Protein AF-A0A3S0J8B5-F1 (afdb_monomer_lite)

pLDDT: mean 72.41,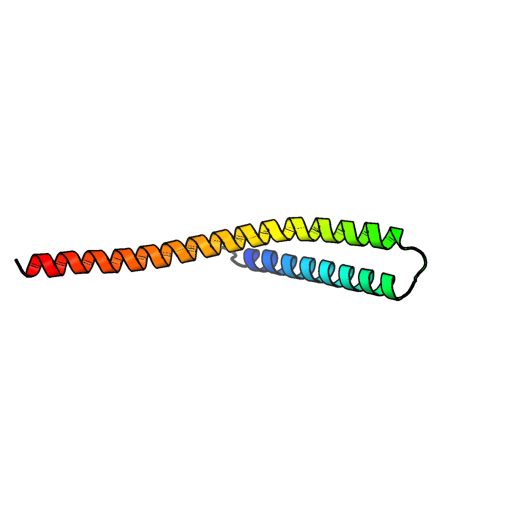 std 9.54, range [51.25, 91.0]

Foldseek 3Di:
DDDDPCVVVVVVVVVVVVVVVLVVLVVVLVVVVVPDPDDCPVSVVSVVVSVVVVVVVVVVVVVVVVVVVVVVVVVVVVVVVVVVVVVVVVVVVVD

Secondary structure (DSSP, 8-state):
------HHHHHHHHHHHHHHHHHHHHHHHHHHHHH-SS-HHHHHHHHHHHHHHHHHHHHHHHHHHHHHHHHHHHHHHHHHHHHHHHHHHHHHTT-

Sequence (95 aa):
MRYTTTVNKVLKQTKRFVILLVGATLVLIGLALLVLPGPGIVVVIAGLAVLATEFVWAQQLLEKAKESAKRAKNKVAQKARSRNGSRSDADEMLE

Structure (mmCIF, N/CA/C/O backbone):
data_AF-A0A3S0J8B5-F1
#
_entry.id   AF-A0A3S0J8B5-F1
#
loop_
_atom_site.group_PDB
_atom_site.id
_atom_site.type_symbol
_atom_site.label_atom_id
_atom_site.label_alt_id
_atom_site.label_comp_id
_atom_site.label_asym_id
_atom_site.label_entity_id
_atom_site.label_seq_id
_atom_site.pdbx_PDB_ins_code
_atom_site.Cartn_x
_atom_site.Cartn_y
_atom_site.Cartn_z
_atom_site.occupancy
_atom_site.B_iso_or_equiv
_atom_site.auth_seq_id
_atom_site.auth_comp_id
_atom_site.auth_asym_id
_atom_site.auth_atom_id
_atom_site.pdbx_PDB_model_num
ATOM 1 N N . MET A 1 1 ? 11.567 18.325 32.380 1.00 58.44 1 MET A N 1
ATOM 2 C CA . MET A 1 1 ? 11.832 17.092 31.605 1.00 58.44 1 MET A CA 1
ATOM 3 C C . MET A 1 1 ? 10.500 16.484 31.146 1.00 58.44 1 MET A C 1
ATOM 5 O O . MET A 1 1 ? 9.879 15.773 31.924 1.00 58.44 1 MET A O 1
ATOM 9 N N . ARG A 1 2 ? 9.974 16.820 29.956 1.00 51.25 2 ARG A N 1
ATOM 10 C CA . ARG A 1 2 ? 8.713 16.231 29.452 1.00 51.25 2 ARG A CA 1
ATOM 11 C C . ARG A 1 2 ? 8.761 15.970 27.939 1.00 51.25 2 ARG A C 1
ATOM 13 O O . ARG A 1 2 ? 8.716 16.889 27.136 1.00 51.25 2 ARG A O 1
ATOM 20 N N . TYR A 1 3 ? 8.894 14.679 27.641 1.00 58.28 3 TYR A N 1
ATOM 21 C CA . TYR A 1 3 ? 8.431 13.878 26.502 1.00 58.28 3 TYR A CA 1
ATOM 22 C C . TYR A 1 3 ? 8.264 14.545 25.124 1.00 58.28 3 TYR A C 1
ATOM 24 O O . TYR A 1 3 ? 7.238 15.117 24.757 1.00 58.28 3 TYR A O 1
ATOM 32 N N . THR A 1 4 ? 9.295 14.325 24.317 1.00 57.47 4 THR A N 1
ATOM 33 C CA . THR A 1 4 ? 9.401 14.539 22.875 1.00 57.47 4 THR A CA 1
ATOM 34 C C . THR A 1 4 ? 8.336 13.744 22.096 1.00 57.47 4 THR A C 1
ATOM 36 O O . THR A 1 4 ? 8.436 12.538 21.898 1.00 57.47 4 THR A O 1
ATOM 39 N N . THR A 1 5 ? 7.299 14.433 21.607 1.00 60.81 5 THR A N 1
ATOM 40 C CA . THR A 1 5 ? 6.134 13.841 20.903 1.00 60.81 5 THR A CA 1
ATOM 41 C C . THR A 1 5 ? 6.239 13.933 19.363 1.00 60.81 5 THR A C 1
ATOM 43 O O . THR A 1 5 ? 5.264 13.768 18.633 1.00 60.81 5 THR A O 1
ATOM 46 N N . THR A 1 6 ? 7.430 14.179 18.810 1.00 58.78 6 THR A N 1
ATOM 47 C CA . THR A 1 6 ? 7.602 14.402 17.355 1.00 58.78 6 THR A CA 1
ATOM 48 C C . THR A 1 6 ? 7.881 13.117 16.565 1.00 58.78 6 THR A C 1
ATOM 50 O O . THR A 1 6 ? 7.631 13.056 15.359 1.00 58.78 6 THR A O 1
ATOM 53 N N . VAL A 1 7 ? 8.310 12.046 17.240 1.00 56.84 7 VAL A N 1
ATOM 54 C CA . VAL A 1 7 ? 8.714 10.774 16.609 1.00 56.84 7 VAL A CA 1
ATOM 55 C C . VAL A 1 7 ? 7.601 10.117 15.779 1.00 56.84 7 VAL A C 1
ATOM 57 O O . VAL A 1 7 ? 7.869 9.502 14.750 1.00 56.84 7 VAL A O 1
ATOM 60 N N . ASN A 1 8 ? 6.329 10.340 16.128 1.00 58.75 8 ASN A N 1
ATOM 61 C CA . ASN A 1 8 ? 5.200 9.724 15.425 1.00 58.75 8 ASN A CA 1
ATOM 62 C C . ASN A 1 8 ? 4.871 10.379 14.066 1.00 58.75 8 ASN A C 1
ATOM 64 O O . ASN A 1 8 ? 4.206 9.763 13.228 1.00 58.75 8 ASN A O 1
ATOM 68 N N . LYS A 1 9 ? 5.324 11.621 13.819 1.00 53.81 9 LYS A N 1
ATOM 69 C CA . LYS A 1 9 ? 5.158 12.288 12.512 1.00 53.81 9 LYS A CA 1
ATOM 70 C C . LYS A 1 9 ? 6.212 11.831 11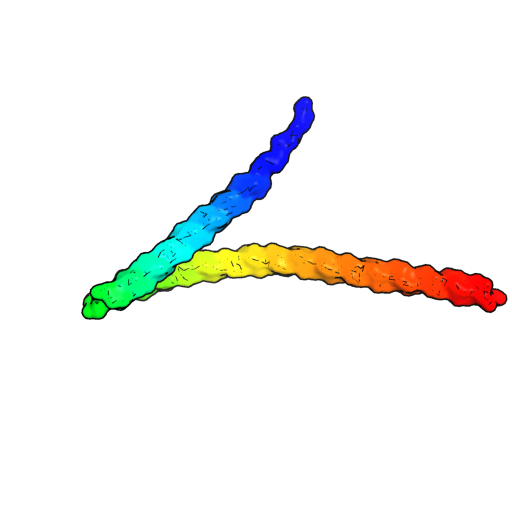.508 1.00 53.81 9 LYS A C 1
ATOM 72 O O . LYS A 1 9 ? 5.874 11.645 10.341 1.00 53.81 9 LYS A O 1
ATOM 77 N N . VAL A 1 10 ? 7.441 11.585 11.961 1.00 51.94 10 VAL A N 1
ATOM 78 C CA . VAL A 1 10 ? 8.537 11.108 11.103 1.00 51.94 10 VAL A CA 1
ATOM 79 C C . VAL A 1 10 ? 8.227 9.705 10.570 1.00 51.94 10 VAL A C 1
ATOM 81 O O . VAL A 1 10 ? 8.302 9.490 9.365 1.00 51.94 10 VAL A O 1
ATOM 84 N N . LEU A 1 11 ? 7.686 8.811 11.412 1.00 54.25 11 LEU A N 1
ATOM 85 C CA . LEU A 1 11 ? 7.216 7.481 10.986 1.00 54.25 11 LEU A CA 1
ATOM 86 C C . LEU A 1 11 ? 6.121 7.531 9.901 1.00 54.25 11 LEU A C 1
ATOM 88 O O . LEU A 1 11 ? 6.024 6.629 9.069 1.00 54.25 11 LEU A O 1
ATOM 92 N N . LYS A 1 12 ? 5.291 8.585 9.871 1.00 55.06 12 LYS A N 1
ATOM 93 C CA . LYS A 1 12 ? 4.291 8.792 8.806 1.00 55.06 12 LYS A CA 1
ATOM 94 C C . LYS A 1 12 ? 4.873 9.436 7.543 1.00 55.06 12 LYS A C 1
ATOM 96 O O . LYS A 1 12 ? 4.343 9.188 6.462 1.00 55.06 12 LYS A O 1
ATOM 101 N N . GLN A 1 13 ? 5.927 10.241 7.660 1.00 55.50 13 GLN A N 1
ATOM 102 C CA . GLN A 1 13 ? 6.579 10.900 6.521 1.00 55.50 13 GLN A CA 1
ATOM 103 C C . GLN A 1 13 ? 7.447 9.925 5.724 1.00 55.50 13 GLN A C 1
ATOM 105 O O . GLN A 1 13 ? 7.331 9.883 4.500 1.00 55.50 13 GLN A O 1
ATOM 110 N N . THR A 1 14 ? 8.193 9.045 6.403 1.00 59.75 14 THR A N 1
ATOM 111 C CA . THR A 1 14 ? 8.914 7.940 5.747 1.00 59.75 14 THR A CA 1
ATOM 112 C C . THR A 1 14 ? 7.955 7.083 4.928 1.00 59.75 14 THR A C 1
ATOM 114 O O . THR A 1 14 ? 8.252 6.722 3.794 1.00 59.75 14 THR A O 1
ATOM 117 N N . LYS A 1 15 ? 6.745 6.839 5.452 1.00 61.31 15 LYS A N 1
ATOM 118 C CA . LYS A 1 15 ? 5.728 6.086 4.719 1.00 61.31 15 LYS A CA 1
ATOM 119 C C . LYS A 1 15 ? 5.299 6.751 3.407 1.00 61.31 15 LYS A C 1
ATOM 121 O O . LYS A 1 15 ? 5.144 6.063 2.405 1.00 61.31 15 LYS A O 1
ATOM 126 N N . ARG A 1 16 ? 5.111 8.071 3.390 1.00 68.19 16 ARG A N 1
ATOM 127 C CA . ARG A 1 16 ? 4.762 8.794 2.156 1.00 68.19 16 ARG A CA 1
ATOM 128 C C . ARG A 1 16 ? 5.885 8.757 1.130 1.00 68.19 16 ARG A C 1
ATOM 130 O O . ARG A 1 16 ? 5.592 8.575 -0.043 1.00 68.19 16 ARG A O 1
ATOM 137 N N . PHE A 1 17 ? 7.135 8.885 1.572 1.00 73.94 17 PHE A N 1
ATOM 138 C CA . PHE A 1 17 ? 8.299 8.780 0.692 1.00 73.94 17 PHE A CA 1
ATOM 139 C C . PHE A 1 17 ? 8.391 7.402 0.034 1.00 73.94 17 PHE A C 1
ATOM 141 O O . PHE A 1 17 ? 8.595 7.325 -1.171 1.00 73.94 17 PHE A O 1
ATOM 148 N N . VAL A 1 18 ? 8.154 6.329 0.795 1.00 70.81 18 VAL A N 1
ATOM 149 C CA . VAL A 1 18 ? 8.124 4.961 0.255 1.00 70.81 18 VAL A CA 1
ATOM 150 C C . VAL A 1 18 ? 6.999 4.796 -0.771 1.00 70.81 18 VAL A C 1
ATOM 152 O O . VAL A 1 18 ? 7.257 4.298 -1.858 1.00 70.81 18 VAL A O 1
ATOM 155 N N . ILE A 1 19 ? 5.783 5.275 -0.484 1.00 75.50 19 ILE A N 1
ATOM 156 C CA . ILE A 1 19 ? 4.665 5.221 -1.447 1.00 75.50 19 ILE A CA 1
ATOM 157 C C . ILE 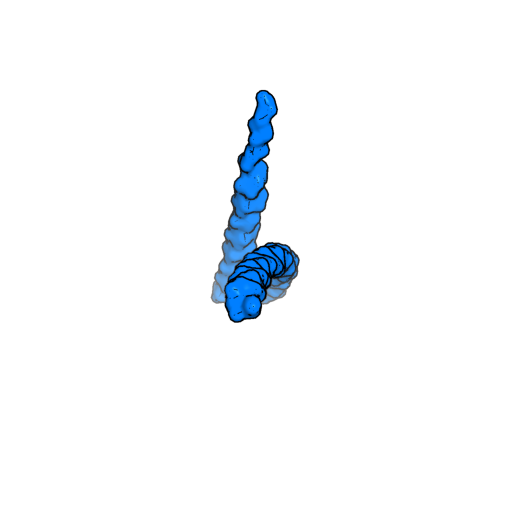A 1 19 ? 4.983 6.021 -2.721 1.00 75.50 19 ILE A C 1
ATOM 159 O O . ILE A 1 19 ? 4.689 5.558 -3.818 1.00 75.50 19 ILE A O 1
ATOM 163 N N . LEU A 1 20 ? 5.595 7.203 -2.594 1.00 79.69 20 LEU A N 1
ATOM 164 C CA . LEU A 1 20 ? 6.006 8.022 -3.738 1.00 79.69 20 LEU A CA 1
ATOM 165 C C . LEU A 1 20 ? 7.069 7.326 -4.587 1.00 79.69 20 LEU A C 1
ATOM 167 O O . LEU A 1 20 ? 6.941 7.308 -5.806 1.00 79.69 20 LEU A O 1
ATOM 171 N N . LEU A 1 21 ? 8.088 6.735 -3.957 1.00 81.25 21 LEU A N 1
ATOM 172 C CA . LEU A 1 21 ? 9.122 5.966 -4.653 1.00 81.25 21 LEU A CA 1
ATOM 173 C C . LEU A 1 21 ? 8.529 4.761 -5.392 1.00 81.25 21 LEU A C 1
ATOM 175 O O . LEU A 1 21 ? 8.908 4.506 -6.533 1.00 81.25 21 LEU A O 1
ATOM 179 N N . VAL A 1 22 ? 7.582 4.055 -4.770 1.00 73.88 22 VAL A N 1
ATOM 180 C CA . VAL A 1 22 ? 6.880 2.906 -5.366 1.00 73.88 22 VAL A CA 1
ATOM 181 C C . VAL A 1 22 ? 6.003 3.339 -6.545 1.00 73.88 22 VAL A C 1
ATOM 183 O O . VAL A 1 22 ? 6.100 2.773 -7.629 1.00 73.88 22 VAL A O 1
ATOM 186 N N . GLY A 1 23 ? 5.201 4.395 -6.378 1.00 72.19 23 GLY A N 1
ATOM 187 C CA . GLY A 1 23 ? 4.384 4.945 -7.462 1.00 72.19 23 GLY A CA 1
ATOM 188 C C . GLY A 1 23 ? 5.231 5.470 -8.625 1.00 72.19 23 GLY A C 1
ATOM 189 O O . GLY A 1 23 ? 4.919 5.212 -9.784 1.00 72.19 23 GLY A O 1
ATOM 190 N N . ALA A 1 24 ? 6.343 6.148 -8.332 1.00 81.94 24 ALA A N 1
ATOM 191 C CA . ALA A 1 24 ? 7.269 6.649 -9.346 1.00 81.94 24 ALA A CA 1
ATOM 192 C C . ALA A 1 24 ? 7.971 5.516 -10.111 1.00 81.94 24 ALA A C 1
ATOM 1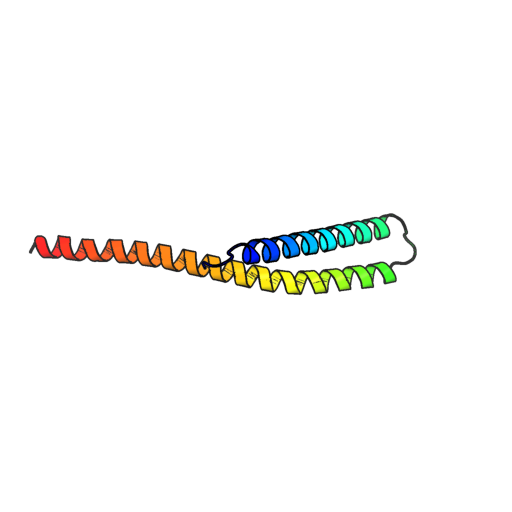94 O O . ALA A 1 24 ? 8.100 5.597 -11.332 1.00 81.94 24 ALA A O 1
ATOM 195 N N . THR A 1 25 ? 8.391 4.446 -9.425 1.00 75.94 25 THR A N 1
ATOM 196 C CA . THR A 1 25 ? 8.990 3.275 -10.088 1.00 75.94 25 THR A CA 1
ATOM 197 C C . THR A 1 25 ? 7.977 2.538 -10.955 1.00 75.94 25 THR A C 1
ATOM 199 O O . THR A 1 25 ? 8.308 2.216 -12.090 1.00 75.94 25 THR A O 1
ATOM 202 N N . LEU A 1 26 ? 6.730 2.359 -10.508 1.00 75.31 26 LEU A N 1
ATOM 203 C CA . LEU A 1 26 ? 5.646 1.811 -11.338 1.00 75.31 26 LEU A CA 1
ATOM 204 C C . LEU A 1 26 ? 5.409 2.614 -12.616 1.00 75.31 26 LEU A C 1
ATOM 206 O O . LEU A 1 26 ? 5.307 2.034 -13.696 1.00 75.31 26 LEU A O 1
ATOM 210 N N . VAL A 1 27 ? 5.345 3.942 -12.504 1.00 80.62 27 VAL A N 1
ATOM 211 C CA . VAL A 1 27 ? 5.172 4.827 -13.662 1.00 80.62 27 VAL A CA 1
ATOM 212 C C . VAL A 1 27 ? 6.361 4.711 -14.614 1.00 80.62 27 VAL A C 1
ATOM 214 O O . VAL A 1 27 ? 6.151 4.568 -15.813 1.00 80.62 27 VAL A O 1
ATOM 217 N N . LEU A 1 28 ? 7.597 4.706 -14.103 1.00 80.25 28 LEU A N 1
ATOM 218 C CA . LEU A 1 28 ? 8.803 4.504 -14.918 1.00 80.25 28 LEU A CA 1
ATOM 219 C C . LEU A 1 28 ? 8.800 3.150 -15.637 1.00 80.25 28 LEU A C 1
ATOM 221 O O . LEU A 1 28 ? 9.157 3.080 -16.810 1.00 80.25 28 LEU A O 1
ATOM 225 N N . ILE A 1 29 ? 8.368 2.087 -14.959 1.00 70.44 29 ILE A N 1
ATOM 226 C CA . ILE A 1 29 ? 8.252 0.735 -15.518 1.00 70.44 29 ILE A CA 1
ATOM 227 C C . ILE A 1 29 ? 7.174 0.689 -16.612 1.00 70.44 29 ILE A C 1
ATOM 229 O O . ILE A 1 29 ? 7.422 0.169 -17.700 1.00 70.44 29 ILE A O 1
ATOM 233 N N . GLY A 1 30 ? 5.996 1.268 -16.361 1.00 67.44 30 GLY A N 1
ATOM 234 C CA . GLY A 1 30 ? 4.919 1.371 -17.349 1.00 67.44 30 GLY A CA 1
ATOM 235 C C . GLY A 1 30 ? 5.314 2.213 -18.564 1.00 67.44 30 GLY A C 1
ATOM 236 O O . GLY A 1 30 ? 4.986 1.864 -19.696 1.00 67.44 30 GLY A O 1
ATOM 237 N N . LEU A 1 31 ? 6.087 3.279 -18.344 1.00 77.56 31 LEU A N 1
ATOM 238 C CA . LEU A 1 31 ? 6.633 4.106 -19.416 1.00 77.56 31 LEU A CA 1
ATOM 239 C C . LEU A 1 31 ? 7.688 3.341 -20.228 1.00 77.56 31 LEU A C 1
ATOM 241 O O . LEU A 1 31 ? 7.673 3.397 -21.452 1.00 77.56 31 LEU A O 1
ATOM 245 N N . ALA A 1 32 ? 8.562 2.572 -19.577 1.00 69.81 32 ALA A N 1
ATOM 246 C CA . ALA A 1 32 ? 9.554 1.743 -20.258 1.00 69.81 32 ALA A CA 1
ATOM 247 C C . ALA A 1 32 ? 8.908 0.672 -21.160 1.00 69.81 32 ALA A C 1
ATOM 249 O O . ALA A 1 32 ? 9.393 0.442 -22.268 1.00 69.81 32 ALA A O 1
ATOM 250 N N . LEU A 1 33 ? 7.789 0.071 -20.729 1.00 66.19 33 LEU A N 1
ATOM 251 C CA . LEU A 1 33 ? 6.995 -0.857 -21.552 1.00 66.19 33 LEU A CA 1
ATOM 252 C C . LEU A 1 33 ? 6.406 -0.210 -22.800 1.00 66.19 33 LEU A C 1
ATOM 254 O O . LEU A 1 33 ? 6.302 -0.864 -23.834 1.00 66.19 33 LEU A O 1
ATOM 258 N N . LEU A 1 34 ? 5.994 1.052 -22.691 1.00 69.06 34 LEU A N 1
ATOM 259 C CA . LEU A 1 34 ? 5.439 1.796 -23.814 1.00 69.06 34 LEU A CA 1
ATOM 260 C C . LEU A 1 34 ? 6.529 2.182 -24.823 1.00 69.06 34 LEU A C 1
ATOM 262 O O . LEU A 1 34 ? 6.267 2.246 -26.021 1.00 69.06 34 LEU A O 1
ATOM 266 N N . VAL A 1 35 ? 7.743 2.448 -24.334 1.00 70.38 35 VAL A N 1
ATOM 267 C CA . VAL A 1 35 ? 8.828 3.017 -25.140 1.00 70.38 35 VAL A CA 1
ATOM 268 C C . VAL A 1 35 ? 9.593 1.954 -25.937 1.00 70.38 35 VAL A C 1
ATOM 270 O O . VAL A 1 35 ? 10.021 2.257 -27.047 1.00 70.38 35 VAL A O 1
ATOM 273 N N . LEU A 1 36 ? 9.733 0.711 -25.456 1.00 60.53 36 LEU A N 1
ATOM 274 C CA . LEU A 1 36 ? 10.488 -0.328 -26.174 1.00 60.53 36 LEU A CA 1
ATOM 275 C C . LEU A 1 36 ? 9.716 -1.663 -26.273 1.00 60.53 36 LEU A C 1
ATOM 277 O O . LEU A 1 36 ? 9.750 -2.456 -25.326 1.00 60.53 36 LEU A O 1
ATOM 281 N N . PRO A 1 37 ? 9.122 -2.013 -27.433 1.00 62.28 37 PRO A N 1
ATOM 282 C CA . PRO A 1 37 ? 8.747 -3.394 -27.727 1.00 62.28 37 PRO A CA 1
ATOM 283 C C . PRO A 1 37 ? 10.032 -4.202 -28.002 1.00 62.28 37 PRO A C 1
ATOM 285 O O . PRO A 1 37 ? 10.376 -4.452 -29.152 1.00 62.28 37 PRO A O 1
ATOM 288 N N . GLY A 1 38 ? 10.817 -4.532 -26.967 1.00 66.44 38 GLY A N 1
ATOM 289 C CA . GLY A 1 38 ? 12.156 -5.110 -27.182 1.00 66.44 38 GLY A CA 1
ATOM 290 C C . GLY A 1 38 ? 12.775 -5.922 -26.037 1.00 66.44 38 GLY A C 1
ATOM 291 O O . GLY A 1 38 ? 13.322 -6.982 -26.317 1.00 66.44 38 GLY A O 1
ATOM 292 N N . PRO A 1 39 ? 12.697 -5.517 -24.755 1.00 68.38 39 PRO A N 1
ATOM 293 C CA . PRO A 1 39 ? 13.234 -6.333 -23.660 1.00 68.38 39 PRO A CA 1
ATOM 294 C C . PRO A 1 39 ? 12.236 -6.474 -22.495 1.00 68.38 39 PRO A C 1
ATOM 296 O O . PRO A 1 39 ? 12.415 -5.912 -21.415 1.00 68.38 39 PRO A O 1
ATOM 299 N N . GLY A 1 40 ? 11.164 -7.246 -22.699 1.00 72.56 40 GLY A N 1
ATOM 300 C CA . GLY A 1 40 ? 10.052 -7.372 -21.741 1.00 72.56 40 GLY A CA 1
ATOM 301 C C . GLY A 1 40 ? 10.399 -8.018 -20.390 1.00 72.56 40 GLY A C 1
ATOM 302 O O . GLY A 1 40 ? 9.724 -7.757 -19.400 1.00 72.56 40 GLY A O 1
ATOM 303 N N . ILE A 1 41 ? 11.466 -8.819 -20.301 1.00 76.06 41 ILE A N 1
ATOM 304 C CA . ILE A 1 41 ? 11.823 -9.570 -19.080 1.00 76.06 41 ILE A CA 1
ATOM 305 C C . ILE A 1 41 ? 12.259 -8.647 -17.936 1.00 76.06 41 ILE A C 1
ATOM 307 O O . ILE A 1 41 ? 11.852 -8.856 -16.794 1.00 76.06 41 ILE A O 1
ATOM 311 N N . VAL A 1 42 ? 13.042 -7.604 -18.233 1.00 72.88 42 VAL A N 1
ATOM 312 C CA . VAL A 1 42 ? 13.490 -6.629 -17.221 1.00 72.88 42 VAL A CA 1
ATOM 313 C C . VAL A 1 42 ? 12.285 -5.937 -16.595 1.00 72.88 42 VAL A C 1
ATOM 315 O O . VAL A 1 42 ? 12.224 -5.758 -15.380 1.00 72.88 42 VAL A O 1
ATOM 318 N N . VAL A 1 43 ? 11.285 -5.618 -17.416 1.00 72.56 43 VAL A N 1
ATOM 319 C CA . VAL A 1 43 ? 10.048 -5.019 -16.936 1.00 72.56 43 VAL A CA 1
ATOM 320 C C . VAL A 1 43 ? 9.210 -6.018 -16.143 1.00 72.56 43 VAL A C 1
ATOM 322 O O . VAL A 1 43 ? 8.721 -5.661 -15.079 1.00 72.56 43 VAL A O 1
ATOM 325 N N . VAL A 1 44 ? 9.060 -7.266 -16.591 1.00 76.50 44 VAL A N 1
ATOM 326 C CA . VAL A 1 44 ? 8.311 -8.281 -15.829 1.00 76.50 44 VAL A CA 1
ATOM 327 C C . VAL A 1 44 ? 8.914 -8.470 -14.434 1.00 76.50 44 VAL A C 1
ATOM 329 O O . VAL A 1 44 ? 8.181 -8.440 -13.448 1.00 76.50 44 VAL A O 1
ATOM 332 N N . ILE A 1 45 ? 10.240 -8.583 -14.322 1.00 79.81 45 ILE A N 1
ATOM 333 C CA . ILE A 1 45 ? 10.929 -8.714 -13.028 1.00 79.81 45 ILE A CA 1
ATOM 334 C C . ILE A 1 45 ? 10.742 -7.450 -12.175 1.00 79.81 45 ILE A C 1
ATOM 336 O O . ILE A 1 45 ? 10.420 -7.556 -10.991 1.00 79.81 45 ILE A O 1
ATOM 340 N N . ALA A 1 46 ? 10.885 -6.258 -12.762 1.00 74.56 46 ALA A N 1
ATOM 341 C CA . ALA A 1 46 ? 10.678 -4.995 -12.053 1.00 74.56 46 ALA A CA 1
ATOM 342 C C . ALA A 1 46 ? 9.220 -4.824 -11.584 1.00 74.56 46 ALA A C 1
ATOM 344 O O . ALA A 1 46 ? 8.973 -4.449 -10.440 1.00 74.56 46 ALA A O 1
ATOM 345 N N . GLY A 1 47 ? 8.252 -5.161 -12.436 1.00 71.62 47 GLY A N 1
ATOM 346 C CA . GLY A 1 47 ? 6.826 -5.138 -12.129 1.00 71.62 47 GLY A CA 1
ATOM 347 C C . GLY A 1 47 ? 6.462 -6.117 -11.014 1.00 71.62 47 GLY A C 1
ATOM 348 O O . GLY A 1 47 ? 5.745 -5.740 -10.092 1.00 71.62 47 GLY A O 1
ATOM 349 N N . LEU A 1 48 ? 7.012 -7.338 -11.034 1.00 78.50 48 LEU A N 1
ATOM 350 C CA . LEU A 1 48 ? 6.826 -8.332 -9.969 1.00 78.50 48 LEU A CA 1
ATOM 351 C C . LEU A 1 48 ? 7.459 -7.897 -8.640 1.00 78.50 48 LEU A C 1
ATOM 353 O O . LEU A 1 48 ? 6.848 -8.087 -7.589 1.00 78.50 48 LEU A O 1
ATOM 357 N N . ALA A 1 49 ? 8.647 -7.286 -8.669 1.00 79.88 49 ALA A N 1
ATOM 358 C CA . ALA A 1 49 ? 9.299 -6.754 -7.473 1.00 79.88 49 ALA A CA 1
ATOM 359 C C . ALA A 1 49 ? 8.472 -5.630 -6.821 1.00 79.88 49 ALA A C 1
ATOM 361 O O . ALA A 1 49 ? 8.354 -5.567 -5.590 1.00 79.88 49 ALA A O 1
ATOM 362 N N . VAL A 1 50 ? 7.849 -4.771 -7.635 1.00 70.38 50 VAL A N 1
ATOM 363 C CA . VAL A 1 50 ? 6.952 -3.728 -7.125 1.00 70.38 50 VAL A CA 1
ATOM 364 C C . VAL A 1 50 ? 5.640 -4.316 -6.613 1.00 70.38 50 VAL A C 1
ATOM 366 O O . VAL A 1 50 ? 5.254 -3.996 -5.488 1.00 70.38 50 VAL A O 1
ATOM 369 N N . LEU A 1 51 ? 5.004 -5.223 -7.362 1.00 70.44 51 LEU A N 1
ATOM 370 C CA . LEU A 1 51 ? 3.804 -5.925 -6.899 1.00 70.44 51 LEU A CA 1
ATOM 371 C C . LEU A 1 51 ? 4.054 -6.574 -5.530 1.00 70.44 51 LEU A C 1
ATOM 373 O O . LEU A 1 51 ? 3.298 -6.343 -4.591 1.00 70.44 51 LEU A O 1
ATOM 377 N N . ALA A 1 52 ? 5.156 -7.312 -5.369 1.00 75.62 52 ALA A N 1
ATOM 378 C CA . ALA A 1 52 ? 5.513 -7.927 -4.091 1.00 75.62 52 ALA A CA 1
ATOM 379 C C . ALA A 1 52 ? 5.639 -6.896 -2.949 1.00 75.62 52 ALA A C 1
ATOM 381 O O . ALA A 1 52 ? 5.192 -7.145 -1.828 1.00 75.62 52 ALA A O 1
ATOM 382 N N . THR A 1 53 ? 6.188 -5.715 -3.238 1.00 70.69 53 THR A N 1
ATOM 383 C CA . THR A 1 53 ? 6.352 -4.621 -2.266 1.00 70.69 53 THR A CA 1
ATOM 384 C C . THR A 1 53 ? 5.012 -3.976 -1.885 1.00 70.69 53 THR A C 1
ATOM 386 O O . THR A 1 53 ? 4.780 -3.671 -0.709 1.00 70.69 53 THR A O 1
ATOM 389 N N . GLU A 1 54 ? 4.099 -3.805 -2.843 1.00 65.06 54 GLU A N 1
ATOM 390 C CA . GLU A 1 54 ? 2.756 -3.267 -2.596 1.00 65.06 54 GLU A CA 1
ATOM 391 C C . GLU A 1 54 ? 1.874 -4.223 -1.786 1.00 65.06 54 GLU A C 1
ATOM 393 O O . GLU A 1 54 ? 1.151 -3.778 -0.890 1.00 65.06 54 GLU A O 1
ATOM 398 N N . PHE A 1 55 ? 1.964 -5.536 -2.024 1.00 67.56 55 PHE A N 1
ATOM 399 C CA . PHE A 1 55 ? 1.184 -6.536 -1.283 1.00 67.56 55 PHE A CA 1
ATOM 400 C C . PHE A 1 55 ? 1.501 -6.540 0.222 1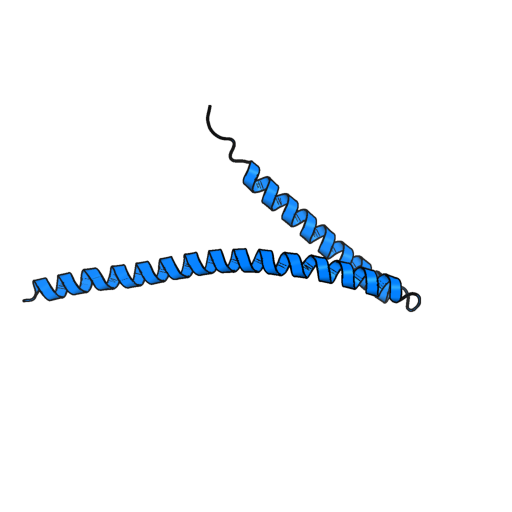.00 67.56 55 PHE A C 1
ATOM 402 O O . PHE A 1 55 ? 0.591 -6.624 1.054 1.00 67.56 55 PHE A O 1
ATOM 409 N N . VAL A 1 56 ? 2.773 -6.367 0.594 1.00 69.44 56 VAL A N 1
ATOM 410 C CA . VAL A 1 56 ? 3.196 -6.242 2.003 1.00 69.44 56 VAL A CA 1
ATOM 411 C C . VAL A 1 56 ? 2.612 -4.976 2.643 1.00 69.44 56 VAL A C 1
ATOM 413 O O . VAL A 1 56 ? 2.213 -4.962 3.811 1.00 69.44 56 VAL A O 1
ATOM 416 N N . TRP A 1 57 ? 2.494 -3.900 1.870 1.00 65.06 57 TRP A N 1
ATOM 417 C CA . TRP A 1 57 ? 1.901 -2.652 2.337 1.00 65.06 57 TRP A CA 1
ATOM 418 C C . TRP A 1 57 ? 0.378 -2.695 2.444 1.00 65.06 57 TRP A C 1
ATOM 420 O O . TRP A 1 57 ? -0.174 -2.107 3.381 1.00 65.06 57 TRP A O 1
ATOM 430 N N . ALA A 1 58 ? -0.301 -3.411 1.549 1.00 67.19 58 ALA A N 1
ATOM 431 C CA . ALA A 1 58 ? -1.746 -3.605 1.594 1.00 67.19 58 ALA A CA 1
ATOM 432 C C . ALA A 1 58 ? -2.181 -4.298 2.892 1.00 67.19 58 ALA A C 1
ATOM 434 O O . ALA A 1 58 ? -3.113 -3.828 3.546 1.00 67.19 58 ALA A O 1
ATOM 435 N N . GLN A 1 59 ? -1.456 -5.333 3.333 1.00 71.31 59 GLN A N 1
ATOM 436 C CA . GLN A 1 59 ? -1.697 -5.974 4.634 1.00 71.31 59 GLN A CA 1
ATOM 437 C C . GLN A 1 59 ? -1.549 -4.972 5.784 1.00 71.31 59 GLN A C 1
ATOM 439 O O . GLN A 1 59 ? -2.432 -4.841 6.629 1.00 71.31 59 GLN A O 1
ATOM 444 N N . GLN A 1 60 ? -0.490 -4.160 5.765 1.00 73.12 60 GLN A N 1
ATOM 445 C CA . GLN A 1 60 ? -0.256 -3.164 6.809 1.00 73.12 60 GLN A CA 1
ATOM 446 C C . GLN A 1 60 ? -1.314 -2.044 6.832 1.00 73.12 60 GLN A C 1
ATOM 448 O O . GLN A 1 60 ? -1.612 -1.483 7.895 1.00 73.12 60 GLN A O 1
ATOM 453 N N . LEU A 1 61 ? -1.861 -1.676 5.671 1.00 72.31 61 LEU A N 1
ATOM 454 C CA . LEU A 1 61 ? -2.985 -0.745 5.555 1.00 72.31 61 LEU A CA 1
ATOM 455 C C . LEU A 1 61 ? -4.284 -1.386 6.045 1.00 72.31 61 LEU A C 1
ATOM 457 O O . LEU A 1 61 ? -5.055 -0.722 6.741 1.00 72.31 61 LEU A O 1
ATOM 461 N N . LEU A 1 62 ? -4.491 -2.669 5.753 1.00 76.31 62 LEU A N 1
ATOM 462 C CA . LEU A 1 62 ? -5.652 -3.425 6.200 1.00 76.31 62 LEU A CA 1
ATOM 463 C C . LEU A 1 62 ? -5.664 -3.586 7.723 1.00 76.31 62 LEU A C 1
ATOM 465 O O . LEU A 1 62 ? -6.705 -3.372 8.340 1.00 76.31 62 LEU A O 1
ATOM 469 N N . GLU A 1 63 ? -4.515 -3.839 8.352 1.00 81.44 63 GLU A N 1
ATOM 470 C CA . GLU A 1 63 ? -4.369 -3.846 9.815 1.00 81.44 63 GLU A CA 1
ATOM 471 C C . GLU A 1 63 ? -4.819 -2.507 10.430 1.00 81.44 63 GLU A C 1
ATOM 473 O O . GLU A 1 63 ? -5.577 -2.462 11.403 1.00 81.44 63 GLU A O 1
ATOM 478 N N . LYS A 1 64 ? -4.415 -1.388 9.812 1.00 74.56 64 LYS A N 1
ATOM 479 C CA . LYS A 1 64 ? -4.794 -0.034 10.253 1.00 74.56 64 LYS A CA 1
ATOM 480 C C . LYS A 1 64 ? -6.269 0.278 10.002 1.00 74.56 64 LYS A C 1
ATOM 482 O O . LYS A 1 64 ? -6.906 0.963 10.811 1.00 74.56 64 LYS A O 1
ATOM 487 N N . ALA A 1 65 ? -6.826 -0.220 8.903 1.00 82.25 65 ALA A N 1
ATOM 488 C CA . ALA A 1 65 ? -8.248 -0.117 8.610 1.00 82.25 65 ALA A CA 1
ATOM 489 C C . ALA A 1 65 ? -9.067 -0.943 9.611 1.00 82.25 65 ALA A C 1
ATOM 491 O O . ALA A 1 65 ? -10.068 -0.455 10.130 1.00 82.25 65 ALA A O 1
ATOM 492 N N . LYS A 1 66 ? -8.598 -2.142 9.967 1.00 85.44 66 LYS A N 1
ATOM 493 C CA . LYS A 1 66 ? -9.215 -3.038 10.952 1.00 85.44 66 LYS A CA 1
ATOM 494 C C . LYS A 1 66 ? -9.223 -2.429 12.351 1.00 85.44 66 LYS A C 1
ATOM 496 O O . LYS A 1 66 ? -10.259 -2.461 13.016 1.00 85.44 66 LYS A O 1
ATOM 501 N N . GLU A 1 67 ? -8.126 -1.805 12.784 1.00 85.69 67 GLU A N 1
ATOM 502 C CA . GLU A 1 67 ? -8.105 -1.029 14.033 1.00 85.69 67 GLU A CA 1
ATOM 503 C C . GLU A 1 67 ? -9.120 0.119 14.011 1.00 85.69 67 GLU A C 1
ATOM 505 O O . GLU A 1 67 ? -9.855 0.329 14.981 1.00 85.69 67 GLU A O 1
ATOM 510 N N . SER A 1 68 ? -9.185 0.849 12.898 1.00 83.06 68 SER A N 1
ATOM 511 C CA . SER A 1 68 ? -10.106 1.979 12.734 1.00 83.06 68 SER A CA 1
ATOM 512 C C . SER A 1 68 ? -11.569 1.517 12.721 1.00 83.06 68 SER A C 1
ATOM 514 O O . SER A 1 68 ? -12.419 2.120 13.379 1.00 83.06 68 SER A O 1
ATOM 516 N N . ALA A 1 69 ? -11.850 0.383 12.078 1.00 89.38 69 ALA A N 1
ATOM 517 C CA . ALA A 1 69 ? -13.155 -0.268 12.059 1.00 89.38 69 ALA A CA 1
ATOM 518 C C . ALA A 1 69 ? -13.562 -0.791 13.445 1.00 89.38 69 ALA A C 1
ATOM 520 O O . ALA A 1 69 ? -14.709 -0.616 13.857 1.00 89.38 69 ALA A O 1
ATOM 521 N N . LYS A 1 70 ? -12.630 -1.378 14.210 1.00 88.00 70 LYS A N 1
ATOM 522 C CA . LYS A 1 70 ? -12.887 -1.840 15.586 1.00 88.00 70 LYS A CA 1
ATOM 523 C C . LYS A 1 70 ? -13.237 -0.667 16.505 1.00 88.00 70 LYS A C 1
ATOM 525 O O . LYS A 1 70 ? -14.185 -0.752 17.285 1.00 88.00 70 LYS A O 1
ATOM 530 N N . ARG A 1 71 ? -12.527 0.458 16.366 1.00 85.69 71 ARG A N 1
ATOM 531 C CA . ARG A 1 71 ? -12.836 1.703 17.092 1.00 85.69 71 ARG A CA 1
ATOM 532 C C . ARG A 1 71 ? -14.207 2.260 16.709 1.00 85.69 71 ARG A C 1
ATOM 534 O O . ARG A 1 71 ? -14.943 2.688 17.596 1.00 85.69 71 ARG A O 1
ATOM 541 N N . ALA A 1 72 ? -14.571 2.223 15.429 1.00 88.69 72 ALA A N 1
ATOM 542 C CA . ALA A 1 72 ? -15.891 2.646 14.969 1.00 88.69 72 ALA A CA 1
ATOM 543 C C . ALA A 1 72 ? -17.010 1.750 15.530 1.00 88.69 72 ALA A C 1
ATOM 545 O O . ALA A 1 72 ? -17.967 2.268 16.106 1.00 88.69 72 ALA A O 1
ATOM 546 N N . LYS A 1 73 ? -16.852 0.419 15.465 1.00 91.00 73 LYS A N 1
ATOM 547 C CA . LYS A 1 73 ? -17.817 -0.537 16.035 1.00 91.00 73 LYS A CA 1
ATOM 548 C C . LYS A 1 73 ? -18.048 -0.309 17.525 1.00 91.00 73 LYS A C 1
ATOM 550 O O . LYS A 1 73 ? -19.198 -0.239 17.944 1.00 91.00 73 LYS A O 1
ATOM 555 N N . ASN A 1 74 ? -16.985 -0.145 18.314 1.00 89.00 74 ASN A N 1
ATOM 556 C CA . ASN A 1 74 ? -17.118 0.059 19.758 1.00 89.00 74 ASN A CA 1
ATOM 557 C C . ASN A 1 74 ? -17.861 1.357 20.094 1.00 89.00 74 ASN A C 1
ATOM 559 O O . ASN A 1 74 ? -18.695 1.357 20.992 1.00 89.00 74 ASN A O 1
ATOM 563 N N . LYS A 1 75 ? -17.621 2.443 19.348 1.00 87.31 75 LYS A N 1
ATOM 564 C CA . LYS A 1 75 ? -18.339 3.710 19.555 1.00 87.31 75 LYS A CA 1
ATOM 565 C C . LYS A 1 75 ? -19.832 3.591 19.249 1.00 87.31 75 LYS A C 1
ATOM 567 O O . LYS A 1 75 ? -20.646 4.125 19.998 1.00 87.31 75 LYS A O 1
ATOM 572 N N . VAL A 1 76 ? -20.194 2.872 18.186 1.00 88.25 76 VAL A N 1
ATOM 573 C CA . VAL A 1 76 ? -21.601 2.630 17.830 1.00 88.25 76 VAL A CA 1
ATOM 574 C C . VAL A 1 76 ? -22.267 1.698 18.846 1.00 88.25 76 VAL A C 1
ATOM 576 O O . VAL A 1 76 ? -23.350 2.009 19.336 1.00 88.25 76 VAL A O 1
ATOM 579 N N . ALA A 1 77 ? -21.601 0.607 19.234 1.00 87.19 77 ALA A N 1
ATOM 580 C CA . ALA A 1 77 ? -22.107 -0.336 20.230 1.00 87.19 77 ALA A CA 1
ATOM 581 C C . ALA A 1 77 ? -22.289 0.318 21.611 1.00 87.19 77 ALA A C 1
ATOM 583 O O . ALA A 1 77 ? -23.297 0.092 22.278 1.00 87.19 77 ALA A O 1
ATOM 584 N N . GLN A 1 78 ? -21.351 1.176 22.021 1.00 86.75 78 GLN A N 1
ATOM 585 C CA . GLN A 1 78 ? -21.447 1.935 23.266 1.00 86.75 78 GLN A CA 1
ATOM 586 C C . GLN A 1 78 ? -22.594 2.952 23.215 1.00 86.75 78 GLN A C 1
ATOM 588 O O . GLN A 1 78 ? -23.374 3.032 24.158 1.00 86.75 78 GLN A O 1
ATOM 593 N N . LYS A 1 79 ? -22.761 3.675 22.097 1.00 85.12 79 LYS A N 1
ATOM 594 C CA . LYS A 1 79 ? -23.879 4.614 21.906 1.00 85.12 79 LYS A CA 1
ATOM 595 C C . LYS A 1 79 ? -25.239 3.904 21.933 1.00 85.12 79 LYS A C 1
ATOM 597 O O . LYS A 1 79 ? -26.187 4.450 22.491 1.00 85.12 79 LYS A O 1
ATOM 602 N N . ALA A 1 80 ? -25.330 2.704 21.357 1.00 82.00 80 ALA A N 1
ATOM 603 C CA . ALA A 1 80 ? -26.539 1.883 21.388 1.00 82.00 80 ALA A CA 1
ATOM 604 C C . ALA A 1 80 ? -26.858 1.385 22.809 1.00 82.00 80 ALA A C 1
ATOM 606 O O . ALA A 1 80 ? -28.002 1.485 23.242 1.00 82.00 80 ALA A O 1
ATOM 607 N N . ARG A 1 81 ? -25.846 0.938 23.568 1.00 79.44 81 ARG A N 1
ATOM 608 C CA . ARG A 1 81 ? -26.020 0.510 24.969 1.00 79.44 81 ARG A CA 1
ATOM 609 C C . ARG A 1 81 ? -26.427 1.653 25.896 1.00 79.44 81 ARG A C 1
ATOM 611 O O . ARG A 1 81 ? -27.350 1.481 26.683 1.00 79.44 81 ARG A O 1
ATOM 618 N N . SER A 1 82 ? -25.810 2.829 25.769 1.00 76.69 82 SER A N 1
ATOM 619 C CA . SER A 1 82 ? -26.177 3.999 26.582 1.00 76.69 82 SER A CA 1
ATOM 620 C C . SER A 1 82 ? -27.593 4.510 26.307 1.00 76.69 82 SER A C 1
ATOM 622 O O . SER A 1 82 ? -28.165 5.174 27.157 1.00 76.69 82 SER A O 1
ATOM 624 N N . ARG A 1 83 ? -28.182 4.197 25.146 1.00 75.44 83 ARG A N 1
ATOM 625 C CA . ARG A 1 83 ? -29.586 4.518 24.853 1.00 75.44 83 ARG A CA 1
ATOM 626 C C . ARG A 1 83 ? -30.581 3.549 25.491 1.00 75.44 83 ARG A C 1
ATOM 628 O O . ARG A 1 83 ? -31.733 3.922 25.660 1.00 75.44 83 ARG A O 1
ATOM 635 N N . ASN A 1 84 ? -30.152 2.324 25.788 1.00 77.00 84 ASN A N 1
ATOM 636 C CA . ASN A 1 84 ? -31.022 1.285 26.331 1.00 77.00 84 ASN A CA 1
ATOM 637 C C . ASN A 1 84 ? -31.123 1.350 27.861 1.00 77.00 84 ASN A C 1
ATOM 639 O O . ASN A 1 84 ? -32.186 1.077 28.395 1.00 77.00 84 ASN A O 1
ATOM 643 N N . GLY A 1 85 ? -30.042 1.748 28.549 1.00 68.56 85 GLY A N 1
ATOM 644 C CA . GLY A 1 85 ? -30.036 1.910 30.011 1.00 68.56 85 GLY A CA 1
ATOM 645 C C . GLY A 1 85 ? -31.071 2.930 30.489 1.00 68.56 85 GLY A C 1
ATOM 646 O O . GLY A 1 85 ? -31.979 2.571 31.219 1.00 68.56 85 GLY A O 1
ATOM 647 N N . SER A 1 86 ? -31.042 4.151 29.944 1.00 69.81 86 SER A N 1
ATOM 648 C CA . SER A 1 86 ? -31.984 5.216 30.337 1.00 69.81 86 SER A CA 1
ATOM 649 C C . SER A 1 86 ? -33.442 4.986 29.934 1.00 69.81 86 SER A C 1
ATOM 651 O O . SER A 1 86 ? -34.294 5.799 30.271 1.00 69.81 86 SER A O 1
ATOM 653 N N . ARG A 1 87 ? -33.737 3.937 29.158 1.00 69.38 87 ARG A N 1
ATOM 654 C CA . ARG A 1 87 ? -35.114 3.566 28.818 1.00 69.38 87 ARG A CA 1
ATOM 655 C C . ARG A 1 87 ? -35.719 2.692 29.918 1.00 69.38 87 ARG A C 1
ATOM 657 O O . ARG A 1 87 ? -36.845 2.940 30.309 1.00 69.38 87 ARG A O 1
ATOM 664 N N . SER A 1 88 ? -34.915 1.782 30.474 1.00 69.94 88 SER A N 1
ATOM 665 C CA . SER A 1 88 ? -35.302 0.931 31.605 1.00 69.94 88 SER A CA 1
ATOM 666 C C . SER A 1 88 ? -35.613 1.751 32.859 1.00 69.94 88 SER A C 1
ATOM 668 O O . SER A 1 88 ? -36.598 1.474 33.524 1.00 69.94 88 SER A O 1
ATOM 670 N N . ASP A 1 89 ? -34.831 2.804 33.126 1.00 71.19 89 ASP A N 1
ATOM 671 C CA . ASP A 1 89 ? -35.056 3.683 34.283 1.00 71.19 89 ASP A CA 1
ATOM 672 C C . ASP A 1 89 ? -36.351 4.508 34.141 1.00 71.19 89 ASP A C 1
ATOM 674 O O . ASP A 1 89 ? -36.993 4.840 35.126 1.00 71.19 89 ASP A O 1
ATOM 678 N N . ALA A 1 90 ? -36.745 4.856 32.910 1.00 73.12 90 ALA A N 1
ATOM 679 C CA . ALA A 1 90 ? -37.978 5.602 32.659 1.00 73.12 90 ALA A CA 1
ATOM 680 C C . ALA A 1 90 ? -39.223 4.711 32.757 1.00 73.12 90 ALA A C 1
ATOM 682 O O . ALA A 1 90 ? -40.270 5.201 33.164 1.00 73.12 90 ALA A O 1
ATOM 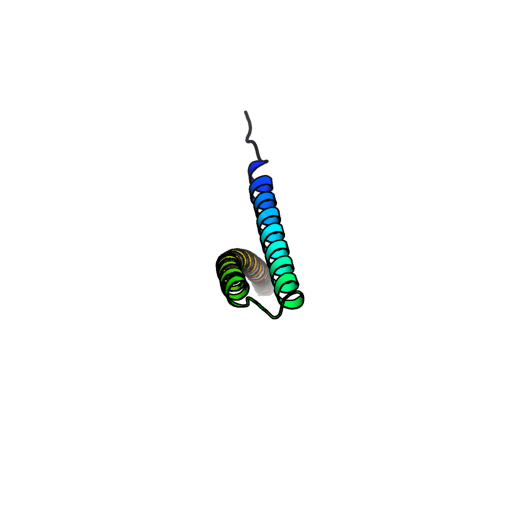683 N N . ASP A 1 91 ? -39.103 3.430 32.400 1.00 70.06 91 ASP A N 1
ATOM 684 C CA . ASP A 1 91 ? -40.179 2.448 32.546 1.00 70.06 91 ASP A CA 1
ATOM 685 C C . ASP A 1 91 ? -40.375 2.056 34.030 1.00 70.06 91 ASP A C 1
ATOM 687 O O . ASP A 1 91 ? -41.510 1.899 34.466 1.00 70.06 91 ASP A O 1
ATOM 691 N N . GLU A 1 92 ? -39.301 2.010 34.834 1.00 72.38 92 GLU A N 1
ATOM 692 C CA . GLU A 1 92 ? -39.349 1.726 36.284 1.00 72.38 92 GLU A CA 1
ATOM 693 C C . GLU A 1 92 ? -39.930 2.888 37.115 1.00 72.38 92 GLU A C 1
ATOM 695 O O . GLU A 1 92 ? -40.483 2.672 38.185 1.00 72.38 92 GLU A O 1
ATOM 700 N N . MET A 1 93 ? -39.858 4.131 36.626 1.00 68.38 93 MET A N 1
ATOM 701 C CA . MET A 1 93 ? -40.486 5.292 37.284 1.00 68.38 93 MET A CA 1
ATOM 702 C C . MET A 1 93 ? -41.994 5.418 37.009 1.00 68.38 93 MET A C 1
ATOM 704 O O . MET A 1 93 ? -42.639 6.310 37.565 1.00 68.38 93 MET A O 1
ATOM 708 N N . LEU A 1 94 ? -42.534 4.592 36.108 1.00 75.31 94 LEU A N 1
ATOM 709 C CA . LEU A 1 94 ? -43.947 4.588 35.728 1.00 75.31 94 LEU A CA 1
ATOM 710 C C . LEU A 1 94 ? -44.745 3.438 36.373 1.00 75.31 94 LEU A C 1
ATOM 712 O O . LEU A 1 94 ? -45.967 3.423 36.204 1.00 75.31 94 LEU A O 1
ATOM 716 N N . GLU A 1 95 ? -44.089 2.524 37.100 1.00 62.22 95 GLU A N 1
ATOM 717 C CA . GLU A 1 95 ? -44.717 1.537 38.003 1.00 62.22 95 GLU A CA 1
ATOM 718 C C . GLU A 1 95 ? -44.784 2.054 39.447 1.00 62.22 95 GLU A C 1
ATOM 720 O O . GLU A 1 95 ? -45.872 1.921 40.056 1.00 62.22 95 GLU A O 1
#

Radius of gyration: 25.23 Å; chains: 1; bounding box: 58×27×66 Å